Protein AF-0000000084685684 (afdb_homodimer)

InterPro domains:
  IPR008462 CsbD-like domain [PF05532] (4-55)
  IPR026042 Stress response protein YjbJ [PIRSF039008] (1-64)
  IPR036629 YjbJ superfamily [G3DSA:1.10.1470.10] (1-65)
  IPR036629 YjbJ superfamily [SSF69047] (1-65)
  IPR050423 UPF0337 stress response protein [PTHR34977] (1-63)

Sequence (132 aa):
MNTDILKGKWKQLKGKAQQQWGELTDKDVDIIEGNTEILSGKLQERYGIEKDEADRQVQAWFKKYNMNTDILKGKWKQLKGKAQQQWGELTDKDVDIIEGNTEILSGKLQERYGIEKDEADRQVQAWFKKYN

Solvent-accessible surface area (backbone atoms only — not comparable to full-atom values): 7425 Å² total; per-residue (Å²): 130,68,48,65,58,42,35,75,44,21,86,72,40,44,62,54,49,33,67,74,38,72,76,57,47,72,68,50,55,66,66,26,57,32,36,58,68,50,43,25,48,47,44,26,71,68,68,67,48,55,65,72,56,28,44,48,51,51,51,54,54,50,58,72,80,104,131,67,47,66,59,42,36,73,44,22,85,74,40,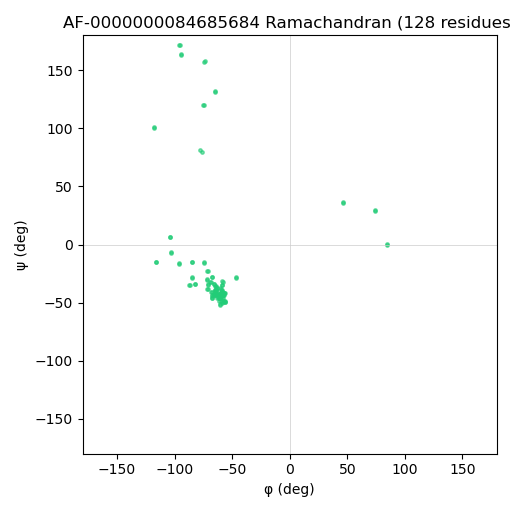44,61,54,49,32,67,74,38,72,77,56,47,73,68,51,56,65,67,26,57,31,35,59,68,50,42,26,49,48,44,26,70,68,67,67,49,54,66,69,58,28,45,49,50,51,52,54,54,51,57,74,80,104

Radius of gyration: 15.15 Å; Cα contacts (8 Å, |Δi|>4): 118; chains: 2; bounding box: 26×42×32 Å

Secondary structure (DSSP, 8-state):
--HHHHHHHHHHHHHHHHHH-TT--HHHHHHHTT-HHHHHHHHHHHH---HHHHHHHHHHHHHHH-/--HHHHHHHHHHHHHHHHHH-TT--HHHHHHHTT-HHHHHHHHHHHH---HHHHHHHHHHHHHHH-

Structure (mmCIF, N/CA/C/O backbone):
data_AF-0000000084685684-model_v1
#
loop_
_entity.id
_entity.type
_entity.pdbx_description
1 polymer 'CsbD-like domain-containing protein'
#
loop_
_atom_site.group_PDB
_atom_site.id
_atom_site.type_symbol
_atom_site.label_atom_id
_atom_site.label_alt_id
_atom_site.label_comp_id
_atom_site.label_asym_id
_atom_site.label_entity_id
_atom_site.label_seq_id
_atom_site.pdbx_PDB_ins_code
_atom_site.Cartn_x
_atom_site.Cartn_y
_atom_site.Cartn_z
_atom_site.occupancy
_atom_site.B_iso_or_equiv
_atom_site.auth_seq_id
_atom_site.auth_comp_id
_atom_site.auth_asym_id
_atom_site.auth_atom_id
_atom_site.pdbx_PDB_model_num
ATOM 1 N N . MET A 1 1 ? -11.992 14.477 3.719 1 59.56 1 MET A N 1
ATOM 2 C CA . MET A 1 1 ? -10.797 14.906 3.008 1 59.56 1 MET A CA 1
ATOM 3 C C . MET A 1 1 ? -10.828 14.445 1.553 1 59.56 1 MET A C 1
ATOM 5 O O . MET A 1 1 ? -11.414 13.406 1.239 1 59.56 1 MET A O 1
ATOM 9 N N . ASN A 1 2 ? -10.633 15.305 0.595 1 71.44 2 ASN A N 1
ATOM 10 C CA . ASN A 1 2 ? -10.781 14.938 -0.81 1 71.44 2 ASN A CA 1
ATOM 11 C C . ASN A 1 2 ? -9.57 14.164 -1.319 1 71.44 2 ASN A C 1
ATOM 13 O O . ASN A 1 2 ? -8.594 14.758 -1.77 1 71.44 2 ASN A O 1
ATOM 17 N N . THR A 1 3 ? -9.414 12.844 -1.109 1 80.56 3 THR A N 1
ATOM 18 C CA . THR A 1 3 ? -8.352 11.93 -1.493 1 80.56 3 THR A CA 1
ATOM 19 C C . THR A 1 3 ? -7.973 12.117 -2.959 1 80.56 3 THR A C 1
ATOM 21 O O . THR A 1 3 ? -6.801 12.016 -3.322 1 80.56 3 THR A O 1
ATOM 24 N N . ASP A 1 4 ? -8.914 12.531 -3.652 1 87.94 4 ASP A N 1
ATOM 25 C CA . ASP A 1 4 ? -8.672 12.711 -5.078 1 87.94 4 ASP A CA 1
ATOM 26 C C . ASP A 1 4 ? -7.754 13.906 -5.336 1 87.94 4 ASP A C 1
ATOM 28 O O . ASP A 1 4 ? -6.938 13.883 -6.262 1 87.94 4 ASP A O 1
ATOM 32 N N . ILE A 1 5 ? -8.008 14.875 -4.543 1 90.44 5 ILE A N 1
ATOM 33 C CA . ILE A 1 5 ? -7.172 16.062 -4.703 1 90.44 5 ILE A CA 1
ATOM 34 C C . ILE A 1 5 ? -5.723 15.719 -4.363 1 90.44 5 ILE A C 1
ATOM 36 O O . ILE A 1 5 ? -4.801 16.109 -5.086 1 90.44 5 ILE A O 1
ATOM 40 N N . LEU A 1 6 ? -5.496 14.969 -3.299 1 91.88 6 LEU A N 1
ATOM 41 C CA . LEU A 1 6 ? -4.148 14.57 -2.91 1 91.88 6 LEU A CA 1
ATOM 42 C C . LEU A 1 6 ? -3.492 13.734 -4.004 1 91.88 6 LEU A C 1
ATOM 44 O O . LEU A 1 6 ? -2.312 13.922 -4.312 1 91.88 6 LEU A O 1
ATOM 48 N N . LYS A 1 7 ? -4.219 12.883 -4.539 1 92.88 7 LYS A N 1
ATOM 49 C CA . LYS A 1 7 ? -3.717 12.031 -5.617 1 92.88 7 LYS A CA 1
ATOM 50 C C . LYS A 1 7 ? -3.207 12.875 -6.785 1 92.88 7 LYS A C 1
ATOM 52 O O . LYS A 1 7 ? -2.158 12.578 -7.359 1 92.88 7 LYS A O 1
ATOM 57 N N . GLY A 1 8 ? -3.941 13.859 -7.121 1 93.5 8 GLY A N 1
ATOM 58 C CA . GLY A 1 8 ? -3.582 14.734 -8.227 1 93.5 8 GLY A CA 1
ATOM 59 C C . GLY A 1 8 ? -2.34 15.562 -7.953 1 93.5 8 GLY A C 1
ATOM 60 O O . GLY A 1 8 ? -1.591 15.891 -8.875 1 93.5 8 GLY A O 1
ATOM 61 N N . LYS A 1 9 ? -2.043 15.867 -6.758 1 94.19 9 LYS A N 1
ATOM 62 C CA . LYS A 1 9 ? -0.915 16.703 -6.379 1 94.19 9 LYS A CA 1
ATOM 63 C C . LYS A 1 9 ? 0.23 15.875 -5.812 1 94.19 9 LYS A C 1
ATOM 65 O O . LYS A 1 9 ? 1.226 16.422 -5.332 1 94.19 9 LYS A O 1
ATOM 70 N N . TRP A 1 10 ? 0.166 14.633 -5.832 1 96.44 10 TRP A N 1
ATOM 71 C CA . TRP A 1 10 ? 1.073 13.758 -5.094 1 96.44 10 TRP A CA 1
ATOM 72 C C . TRP A 1 10 ? 2.502 13.898 -5.609 1 96.44 10 TRP A C 1
ATOM 74 O O . TRP A 1 10 ? 3.455 13.859 -4.832 1 96.44 10 TRP A O 1
ATOM 84 N N . LYS A 1 11 ? 2.67 14.086 -6.852 1 95.25 11 LYS A N 1
ATOM 85 C CA . LYS A 1 11 ? 4.012 14.234 -7.406 1 95.25 11 LYS A CA 1
ATOM 86 C C . LYS A 1 11 ? 4.746 15.406 -6.762 1 95.25 11 LYS A C 1
ATOM 88 O O . LYS A 1 11 ? 5.945 15.32 -6.492 1 95.25 11 LYS A O 1
ATOM 93 N N . GLN A 1 12 ? 4.016 16.391 -6.469 1 95.5 12 GLN A N 1
ATOM 94 C CA . GLN A 1 12 ? 4.609 17.578 -5.855 1 95.5 12 GLN A CA 1
ATOM 95 C C . GLN A 1 12 ? 4.719 17.422 -4.34 1 95.5 12 GLN A C 1
ATOM 97 O O . GLN A 1 12 ? 5.637 17.953 -3.721 1 95.5 12 GLN A O 1
ATOM 102 N N . LEU A 1 13 ? 3.857 16.672 -3.799 1 96.44 13 LEU A N 1
ATOM 103 C CA . LEU A 1 13 ? 3.738 16.641 -2.346 1 96.44 13 LEU A CA 1
ATOM 104 C C . LEU A 1 13 ? 4.531 15.469 -1.759 1 96.44 13 LEU A C 1
ATOM 106 O O . LEU A 1 13 ? 4.801 15.438 -0.556 1 96.44 13 LEU A O 1
ATOM 110 N N . LYS A 1 14 ? 4.902 14.531 -2.555 1 96.94 14 LYS A N 1
ATOM 111 C CA . LYS A 1 14 ? 5.543 13.336 -2.004 1 96.94 14 LYS A CA 1
ATOM 112 C C . LYS A 1 14 ? 6.836 13.695 -1.272 1 96.94 14 LYS A C 1
ATOM 114 O O . LYS A 1 14 ? 7.148 13.109 -0.233 1 96.94 14 LYS A O 1
ATOM 119 N N . GLY A 1 15 ? 7.602 14.625 -1.733 1 96.62 15 GLY A N 1
ATOM 120 C CA . GLY A 1 15 ? 8.781 15.086 -1.021 1 96.62 15 GLY A CA 1
ATOM 121 C C . GLY A 1 15 ? 8.453 15.758 0.299 1 96.62 15 GLY A C 1
ATOM 122 O O . GLY A 1 15 ? 9.156 15.57 1.292 1 96.62 15 GLY A O 1
ATOM 123 N N . LYS A 1 16 ? 7.395 16.516 0.299 1 97.44 16 LYS A N 1
ATOM 124 C CA . LYS A 1 16 ? 6.941 17.172 1.525 1 97.44 16 LYS A CA 1
ATOM 125 C C . LYS A 1 16 ? 6.488 16.141 2.559 1 97.44 16 LYS A C 1
ATOM 127 O O . LYS A 1 16 ? 6.688 16.328 3.76 1 97.44 16 LYS A O 1
ATOM 132 N N . ALA A 1 17 ? 5.812 15.102 2.119 1 98.06 17 ALA A N 1
ATOM 133 C CA . ALA A 1 17 ? 5.438 14.023 3.023 1 98.06 17 ALA A CA 1
ATOM 134 C C . ALA A 1 17 ? 6.668 13.398 3.674 1 98.06 17 ALA A C 1
ATOM 136 O O . ALA A 1 17 ? 6.68 13.141 4.879 1 98.06 17 ALA A O 1
ATOM 137 N N . GLN A 1 18 ? 7.723 13.227 2.881 1 98.25 18 GLN A N 1
ATOM 138 C CA . GLN A 1 18 ? 8.945 12.633 3.418 1 98.25 18 GLN A CA 1
ATOM 139 C C . GLN A 1 18 ? 9.625 13.578 4.402 1 98.25 18 GLN A C 1
ATOM 141 O O . GLN A 1 18 ? 10.25 13.133 5.367 1 98.25 18 GLN A O 1
ATOM 146 N N . GLN A 1 19 ? 9.477 14.883 4.133 1 98 19 GLN A N 1
ATOM 147 C CA . GLN A 1 19 ? 9.977 15.852 5.105 1 98 19 GLN A CA 1
ATOM 148 C C . GLN A 1 19 ? 9.211 15.758 6.422 1 98 19 GLN A C 1
ATOM 150 O O . GLN A 1 19 ? 9.805 15.812 7.5 1 98 19 GLN A O 1
ATOM 155 N N . GLN A 1 20 ? 7.945 15.633 6.266 1 98.06 20 GLN A N 1
ATOM 156 C CA . GLN A 1 20 ? 7.082 15.555 7.441 1 98.06 20 GLN A CA 1
ATOM 157 C C . GLN A 1 20 ? 7.32 14.258 8.211 1 98.06 20 GLN A C 1
ATOM 159 O O . GLN A 1 20 ? 7.395 14.258 9.438 1 98.06 20 GLN A O 1
ATOM 164 N N . TRP A 1 21 ? 7.367 13.242 7.426 1 98.38 21 TRP A N 1
ATOM 165 C CA . TRP A 1 21 ? 7.613 11.914 7.992 1 98.38 21 TRP A CA 1
ATOM 166 C C . TRP A 1 21 ? 8.914 11.328 7.453 1 98.38 21 TRP A C 1
ATOM 168 O O . TRP A 1 21 ? 8.898 10.602 6.457 1 98.38 21 TRP A O 1
ATOM 178 N N . GLY A 1 22 ? 9.953 11.383 8.172 1 98.06 22 GLY A N 1
ATOM 179 C CA . GLY A 1 22 ? 11.297 11.055 7.723 1 98.06 22 GLY A CA 1
ATOM 180 C C . GLY A 1 22 ? 11.523 9.562 7.578 1 98.06 22 GLY A C 1
ATOM 181 O O . GLY A 1 22 ? 12.492 9.133 6.949 1 98.06 22 GLY A O 1
ATOM 182 N N . GLU A 1 23 ? 10.664 8.789 8.133 1 97.94 23 GLU A N 1
ATOM 183 C CA . GLU A 1 23 ? 10.812 7.34 8.062 1 97.94 23 GLU A CA 1
ATOM 184 C C . GLU A 1 23 ? 10.211 6.789 6.773 1 97.94 23 GLU A C 1
ATOM 186 O O . GLU A 1 23 ? 10.438 5.629 6.422 1 97.94 23 GLU A O 1
ATOM 191 N N . LEU A 1 24 ? 9.414 7.551 6.082 1 97.88 24 LEU A N 1
ATOM 192 C CA . LEU A 1 24 ? 8.906 7.117 4.781 1 97.88 24 LEU A CA 1
ATOM 193 C C . LEU A 1 24 ? 10.047 6.977 3.775 1 97.88 24 LEU A C 1
ATOM 195 O O . LEU A 1 24 ? 10.859 7.891 3.621 1 97.88 24 LEU A O 1
ATOM 199 N N . THR A 1 25 ? 10.055 5.844 3.076 1 96.88 25 THR A N 1
ATOM 200 C CA . THR A 1 25 ? 11.094 5.602 2.08 1 96.88 25 THR A CA 1
ATOM 201 C C . THR A 1 25 ? 10.609 5.992 0.687 1 96.88 25 THR A C 1
ATOM 203 O O . THR A 1 25 ? 9.422 6.254 0.488 1 96.88 25 THR A O 1
ATOM 206 N N . ASP A 1 26 ? 11.484 5.984 -0.27 1 95.5 26 ASP A N 1
ATOM 207 C CA . ASP A 1 26 ? 11.133 6.246 -1.661 1 95.5 26 ASP A CA 1
ATOM 208 C C . ASP A 1 26 ? 10.102 5.238 -2.166 1 95.5 26 ASP A C 1
ATOM 210 O O . ASP A 1 26 ? 9.18 5.598 -2.902 1 95.5 26 ASP A O 1
ATOM 214 N N . LYS A 1 27 ? 10.258 4.008 -1.784 1 93.31 27 LYS A N 1
ATOM 215 C CA . LYS A 1 27 ? 9.312 2.973 -2.188 1 93.31 27 LYS A CA 1
ATOM 216 C C . LYS A 1 27 ? 7.918 3.252 -1.63 1 93.31 27 LYS A C 1
ATOM 218 O O . LYS A 1 27 ? 6.918 3.047 -2.318 1 93.31 27 LYS A O 1
ATOM 223 N N . ASP A 1 28 ? 7.898 3.734 -0.351 1 95.75 28 ASP A N 1
ATOM 224 C CA . ASP A 1 28 ? 6.613 4.039 0.27 1 95.75 28 ASP A CA 1
ATOM 225 C C . ASP A 1 28 ? 5.863 5.113 -0.518 1 95.75 28 ASP A C 1
ATOM 227 O O . ASP A 1 28 ? 4.703 4.922 -0.887 1 95.75 28 ASP A O 1
ATOM 231 N N . VAL A 1 29 ? 6.555 6.211 -0.764 1 96.81 29 VAL A N 1
ATOM 232 C CA . VAL A 1 29 ? 5.852 7.348 -1.351 1 96.81 29 VAL A CA 1
ATOM 233 C C . VAL A 1 29 ? 5.496 7.039 -2.803 1 96.81 29 VAL A C 1
ATOM 235 O O . VAL A 1 29 ? 4.527 7.582 -3.34 1 96.81 29 VAL A O 1
ATOM 238 N N . ASP A 1 30 ? 6.254 6.055 -3.461 1 93.38 30 ASP A N 1
ATOM 239 C CA . ASP A 1 30 ? 5.914 5.629 -4.816 1 93.38 30 ASP A CA 1
ATOM 240 C C . ASP A 1 30 ? 4.637 4.793 -4.824 1 93.38 30 ASP A C 1
ATOM 242 O O . ASP A 1 30 ? 3.855 4.852 -5.773 1 93.38 30 ASP A O 1
ATOM 246 N N . ILE A 1 31 ? 4.359 4.082 -3.779 1 92.69 31 ILE A N 1
ATOM 247 C CA . ILE A 1 31 ? 3.203 3.197 -3.695 1 92.69 31 ILE A CA 1
ATOM 248 C C . ILE A 1 31 ? 1.992 3.979 -3.189 1 92.69 31 ILE A C 1
ATOM 250 O O . ILE A 1 31 ? 0.865 3.742 -3.629 1 92.69 31 ILE A O 1
ATOM 254 N N . ILE A 1 32 ? 2.195 4.906 -2.328 1 95.44 32 ILE A N 1
ATOM 255 C CA . ILE A 1 32 ? 1.119 5.703 -1.753 1 95.44 32 ILE A CA 1
ATOM 256 C C . ILE A 1 32 ? 0.332 6.387 -2.869 1 95.44 32 ILE A C 1
ATOM 258 O O . ILE A 1 32 ? -0.901 6.367 -2.871 1 95.44 32 ILE A O 1
ATOM 262 N N . GLU A 1 33 ? 0.999 7.023 -3.779 1 92.88 33 GLU A N 1
ATOM 263 C CA . GLU A 1 33 ? 0.42 7.695 -4.938 1 92.88 33 GLU A CA 1
ATOM 264 C C . GLU A 1 33 ? -0.784 8.547 -4.539 1 92.88 33 GLU A C 1
ATOM 266 O O . GLU A 1 33 ? -1.826 8.5 -5.195 1 92.88 33 GLU A O 1
ATOM 271 N N . GLY A 1 34 ? -0.688 9.148 -3.359 1 93.5 34 GLY A N 1
ATOM 272 C CA . GLY A 1 34 ? -1.686 10.102 -2.912 1 93.5 34 GLY A CA 1
ATOM 273 C C . GLY A 1 34 ? -2.891 9.453 -2.262 1 93.5 34 GLY A C 1
ATOM 274 O O . GLY A 1 34 ? -3.852 10.133 -1.896 1 93.5 34 GLY A O 1
ATOM 275 N N . ASN A 1 35 ? -2.863 8.203 -2.199 1 93.81 35 ASN A N 1
ATOM 276 C CA . ASN A 1 35 ? -3.926 7.504 -1.484 1 93.81 35 ASN A CA 1
ATOM 277 C C . ASN A 1 35 ? -3.764 7.629 0.027 1 93.81 35 ASN A C 1
ATOM 279 O O . ASN A 1 35 ? -2.811 7.098 0.6 1 93.81 35 ASN A O 1
ATOM 283 N N . THR A 1 36 ? -4.789 8.211 0.68 1 95.12 36 THR A N 1
ATOM 284 C CA . THR A 1 36 ? -4.66 8.547 2.096 1 95.12 36 THR A CA 1
ATOM 285 C C . THR A 1 36 ? -4.668 7.277 2.949 1 95.12 36 THR A C 1
ATOM 287 O O . THR A 1 36 ? -4 7.215 3.984 1 95.12 36 THR A O 1
ATOM 290 N N . GLU A 1 37 ? -5.43 6.285 2.52 1 93.56 37 GLU A N 1
ATOM 291 C CA . GLU A 1 37 ? -5.453 5.031 3.266 1 93.56 37 GLU A CA 1
ATOM 292 C C . GLU A 1 37 ? -4.094 4.336 3.215 1 93.56 37 GLU A C 1
ATOM 294 O O . GLU A 1 37 ? -3.637 3.783 4.219 1 93.56 37 GLU A O 1
ATOM 299 N N . ILE A 1 38 ? -3.52 4.332 2.074 1 95.19 38 ILE A N 1
ATOM 300 C CA . ILE A 1 38 ? -2.201 3.727 1.931 1 95.19 38 ILE A CA 1
ATOM 301 C C . ILE A 1 38 ? -1.179 4.512 2.75 1 95.19 38 ILE A C 1
ATOM 303 O O . ILE A 1 38 ? -0.364 3.926 3.467 1 95.19 38 ILE A O 1
ATOM 307 N N . LEU A 1 39 ? -1.25 5.863 2.691 1 97.25 39 LEU A N 1
ATOM 308 C CA . LEU A 1 39 ? -0.359 6.695 3.49 1 97.25 39 LEU A CA 1
ATOM 309 C C . LEU A 1 39 ? -0.514 6.391 4.977 1 97.25 39 LEU A C 1
ATOM 311 O O . LEU A 1 39 ? 0.477 6.16 5.672 1 97.25 39 LEU A O 1
ATOM 315 N N . SER A 1 40 ? -1.69 6.375 5.438 1 96.62 40 SER A N 1
ATOM 316 C CA . SER A 1 40 ? -1.926 6.039 6.84 1 96.62 40 SER A CA 1
ATOM 317 C C . SER A 1 40 ? -1.357 4.664 7.18 1 96.62 40 SER A C 1
ATOM 319 O O . SER A 1 40 ? -0.777 4.477 8.25 1 96.62 40 SER A O 1
ATOM 321 N N . GLY A 1 41 ? -1.552 3.703 6.281 1 94.62 41 GLY A N 1
ATOM 322 C CA . GLY A 1 41 ? -0.985 2.379 6.48 1 94.62 41 GLY A CA 1
ATOM 323 C C . GLY A 1 41 ? 0.528 2.387 6.586 1 94.62 41 GLY A C 1
ATOM 324 O O . GLY A 1 41 ? 1.101 1.694 7.43 1 94.62 41 GLY A O 1
ATOM 325 N N . LYS A 1 42 ? 1.105 3.152 5.742 1 96.25 42 LYS A N 1
ATOM 326 C CA . LYS A 1 42 ? 2.561 3.262 5.797 1 96.25 42 LYS A CA 1
ATOM 327 C C . LYS A 1 42 ? 3.018 3.877 7.113 1 96.25 42 LYS A C 1
ATOM 329 O O . LYS A 1 42 ? 4.02 3.447 7.691 1 96.25 42 LYS A O 1
ATOM 334 N N . LEU A 1 43 ? 2.291 4.914 7.527 1 97.81 43 LEU A N 1
ATOM 335 C CA . LEU A 1 43 ? 2.621 5.504 8.82 1 97.81 43 LEU A CA 1
ATOM 336 C C . LEU A 1 43 ? 2.484 4.477 9.938 1 97.81 43 LEU A C 1
ATOM 338 O O . LEU A 1 43 ? 3.324 4.414 10.836 1 97.81 43 LEU A O 1
ATOM 342 N N . GLN A 1 44 ? 1.464 3.674 9.906 1 96.81 44 GLN A N 1
ATOM 343 C CA . GLN A 1 44 ? 1.321 2.604 1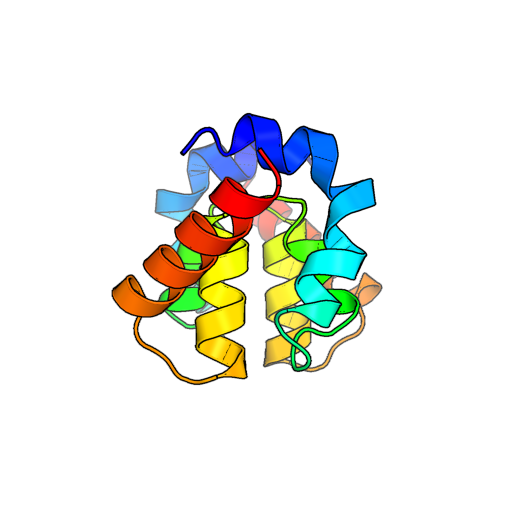0.891 1 96.81 44 GLN A CA 1
ATOM 344 C C . GLN A 1 44 ? 2.523 1.664 10.859 1 96.81 44 GLN A C 1
ATOM 346 O O . GLN A 1 44 ? 3.051 1.287 11.906 1 96.81 44 GLN A O 1
ATOM 351 N N . GLU A 1 45 ? 2.947 1.319 9.75 1 94.38 45 GLU A N 1
ATOM 352 C CA . GLU A 1 45 ? 4.051 0.379 9.578 1 94.38 45 GLU A CA 1
ATOM 353 C C . GLU A 1 45 ? 5.367 0.983 10.047 1 94.38 45 GLU A C 1
ATOM 355 O O . GLU A 1 45 ? 6.18 0.301 10.68 1 94.38 45 GLU A O 1
ATOM 360 N N . ARG A 1 46 ? 5.543 2.242 9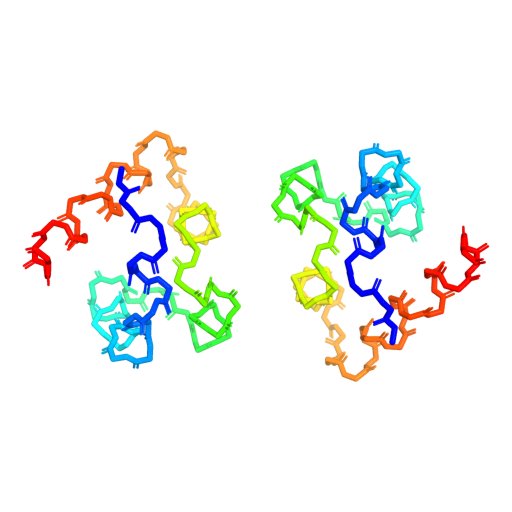.727 1 96.25 46 ARG A N 1
ATOM 361 C CA . ARG A 1 46 ? 6.828 2.887 9.984 1 96.25 46 ARG A CA 1
ATOM 362 C C . ARG A 1 46 ? 6.922 3.357 11.438 1 96.25 46 ARG A C 1
ATOM 364 O O . ARG A 1 46 ? 7.988 3.287 12.047 1 96.25 46 ARG A O 1
ATOM 371 N N . TYR A 1 47 ? 5.898 3.756 12.023 1 97.88 47 TYR A N 1
ATOM 372 C CA . TYR A 1 47 ? 5.938 4.402 13.328 1 97.88 47 TYR A CA 1
ATOM 373 C C . TYR A 1 47 ? 5.207 3.564 14.367 1 97.88 47 TYR A C 1
ATOM 375 O O . TYR A 1 47 ? 5.301 3.84 15.57 1 97.88 47 TYR A O 1
ATOM 383 N N . GLY A 1 48 ? 4.457 2.645 14 1 96.25 48 GLY A N 1
ATOM 384 C CA . GLY A 1 48 ? 3.762 1.79 14.945 1 96.25 48 GLY A CA 1
ATOM 385 C C . GLY A 1 48 ? 2.596 2.482 15.633 1 96.25 48 GLY A C 1
ATOM 386 O O . GLY A 1 48 ? 2.262 2.166 16.781 1 96.25 48 GLY A O 1
ATOM 387 N N . ILE A 1 49 ? 2.033 3.375 14.969 1 97.44 49 ILE A N 1
ATOM 388 C CA . ILE A 1 49 ? 0.926 4.113 15.562 1 97.44 49 ILE A CA 1
ATOM 389 C C . ILE A 1 49 ? -0.399 3.465 15.164 1 97.44 49 ILE A C 1
ATOM 391 O O . ILE A 1 49 ? -0.461 2.711 14.195 1 97.44 49 ILE A O 1
ATOM 395 N N . GLU A 1 50 ? -1.473 3.824 15.906 1 96.81 50 GLU A N 1
ATOM 396 C CA . GLU A 1 50 ? -2.803 3.305 15.609 1 96.81 50 GLU A CA 1
ATOM 397 C C . GLU A 1 50 ? -3.383 3.967 14.359 1 96.81 50 GLU A C 1
ATOM 399 O O . GLU A 1 50 ? -2.973 5.066 13.984 1 96.81 50 GLU A O 1
ATOM 404 N N . LYS A 1 51 ? -4.273 3.391 13.719 1 95.38 51 LYS A N 1
ATOM 405 C CA . LYS A 1 51 ? -4.898 3.875 12.484 1 95.38 51 LYS A CA 1
ATOM 406 C C . LYS A 1 51 ? -5.504 5.262 12.688 1 95.38 51 LYS A C 1
ATOM 408 O O . LYS A 1 51 ? -5.32 6.152 11.859 1 95.38 51 LYS A O 1
ATOM 413 N N . ASP A 1 52 ? -6.277 5.391 13.773 1 97.19 52 ASP A N 1
ATOM 414 C CA . ASP A 1 52 ? -6.93 6.668 14.039 1 97.19 52 ASP A CA 1
ATOM 415 C C . ASP A 1 52 ? -5.91 7.801 14.125 1 97.19 52 ASP A C 1
ATOM 417 O O . ASP A 1 52 ? -6.152 8.898 13.617 1 97.19 52 ASP A O 1
ATOM 421 N N . GLU A 1 53 ? -4.824 7.488 14.773 1 98.19 53 GLU A N 1
ATOM 422 C CA . GLU A 1 53 ? -3.77 8.492 14.898 1 98.19 53 GLU A CA 1
ATOM 423 C C . GLU A 1 53 ? -3.127 8.789 13.547 1 98.19 53 GLU A C 1
ATOM 425 O O . GLU A 1 53 ? -2.871 9.945 13.219 1 98.19 53 GLU A O 1
ATOM 430 N N . ALA A 1 54 ? -2.832 7.828 12.781 1 97.88 54 ALA A N 1
ATOM 431 C CA . ALA A 1 54 ? -2.271 8 11.445 1 97.88 54 ALA A CA 1
ATOM 432 C C . ALA A 1 54 ? -3.195 8.836 10.562 1 97.88 54 ALA A C 1
ATOM 434 O O . ALA A 1 54 ? -2.746 9.773 9.898 1 97.88 54 ALA A O 1
ATOM 435 N N . ASP A 1 55 ? -4.406 8.523 10.594 1 96.81 55 ASP A N 1
ATOM 436 C CA . ASP A 1 55 ? -5.387 9.258 9.797 1 96.81 55 ASP A CA 1
ATOM 437 C C . ASP A 1 55 ? -5.4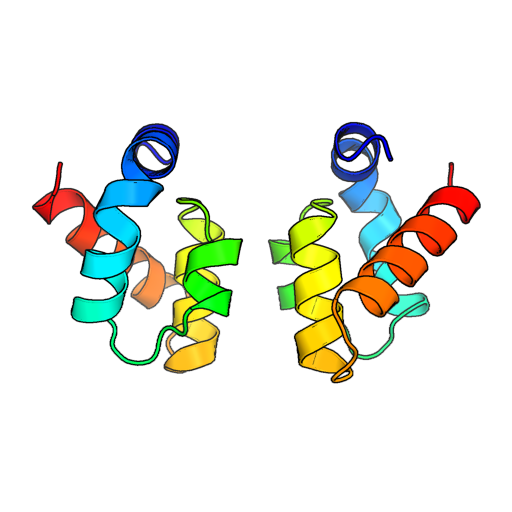26 10.734 10.188 1 96.81 55 ASP A C 1
ATOM 439 O O . ASP A 1 55 ? -5.516 11.609 9.328 1 96.81 55 ASP A O 1
ATOM 443 N N . ARG A 1 56 ? -5.406 10.875 11.469 1 97.69 56 ARG A N 1
ATOM 444 C CA . ARG A 1 56 ? -5.426 12.25 11.961 1 97.69 56 ARG A CA 1
ATOM 445 C C . ARG A 1 56 ? -4.211 13.031 11.469 1 97.69 56 ARG A C 1
ATOM 447 O O . ARG A 1 56 ? -4.332 14.18 11.055 1 97.69 56 ARG A O 1
ATOM 454 N N . GLN A 1 57 ? -3.104 12.43 11.562 1 97.81 57 GLN A N 1
ATOM 455 C CA . GLN A 1 57 ? -1.883 13.086 11.102 1 97.81 57 GLN A CA 1
ATOM 456 C C . GLN A 1 57 ? -1.959 13.398 9.609 1 97.81 57 GLN A C 1
ATOM 458 O O . GLN A 1 57 ? -1.597 14.5 9.188 1 97.81 57 GLN A O 1
ATOM 463 N N . VAL A 1 58 ? -2.379 12.469 8.859 1 97.25 58 VAL A N 1
ATOM 464 C CA . VAL A 1 58 ? -2.475 12.648 7.418 1 97.25 58 VAL A CA 1
ATOM 465 C C . VAL A 1 58 ? -3.439 13.789 7.102 1 97.25 58 VAL A C 1
ATOM 467 O O . VAL A 1 58 ? -3.148 14.641 6.258 1 97.25 58 VAL A O 1
ATOM 470 N N . GLN A 1 59 ? -4.574 13.773 7.766 1 95.56 59 GLN A N 1
ATOM 471 C CA . GLN A 1 59 ? -5.562 14.828 7.551 1 95.56 59 GLN A CA 1
ATOM 472 C C . GLN A 1 59 ? -4.992 16.188 7.906 1 95.56 59 GLN A C 1
ATOM 474 O O . GLN A 1 59 ? -5.18 17.156 7.172 1 95.56 59 GLN A O 1
ATOM 479 N N . ALA A 1 60 ? -4.367 16.281 8.977 1 96.56 60 ALA A N 1
ATOM 480 C CA . ALA A 1 60 ? -3.77 17.531 9.422 1 96.56 60 ALA A CA 1
ATOM 481 C C . ALA A 1 60 ? -2.699 18.016 8.445 1 96.56 60 ALA A C 1
ATOM 483 O O . ALA A 1 60 ? -2.623 19.203 8.125 1 96.56 60 ALA A O 1
ATOM 484 N N . TRP A 1 61 ? -1.914 17.141 8.062 1 97.31 61 TRP A N 1
ATOM 485 C CA . TRP A 1 61 ? -0.84 17.469 7.133 1 97.31 61 TRP A CA 1
ATOM 486 C C . TRP A 1 61 ? -1.402 17.984 5.812 1 97.31 61 TRP A C 1
ATOM 488 O O . TRP A 1 61 ? -0.92 18.984 5.273 1 97.31 61 TRP A O 1
ATOM 498 N N . PHE A 1 62 ? -2.344 17.266 5.301 1 94 62 PHE A N 1
ATOM 499 C CA . PHE A 1 62 ? -2.92 17.656 4.02 1 94 62 PHE A CA 1
ATOM 500 C C . PHE A 1 62 ? -3.609 19 4.121 1 94 62 PHE A C 1
ATOM 502 O O . PHE A 1 62 ? -3.605 19.781 3.166 1 94 62 PHE A O 1
ATOM 509 N N . LYS A 1 63 ? -4.277 19.297 5.254 1 93.44 63 LYS A N 1
ATOM 510 C CA . LYS A 1 63 ? -4.91 20.594 5.477 1 93.44 63 LYS A CA 1
ATOM 511 C C . LYS A 1 63 ? -3.896 21.719 5.375 1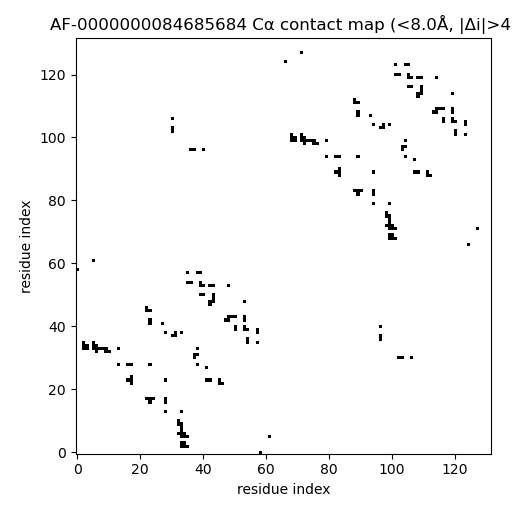 93.44 63 LYS A C 1
ATOM 513 O O . LYS A 1 63 ? -4.23 22.828 4.938 1 93.44 63 LYS A O 1
ATOM 518 N N . LYS A 1 64 ? -2.715 21.438 5.746 1 92.38 64 LYS A N 1
ATOM 519 C CA . LYS A 1 64 ? -1.66 22.438 5.695 1 92.38 64 LYS A CA 1
ATOM 520 C C . LYS A 1 64 ? -1.346 22.828 4.254 1 92.38 64 LYS A C 1
ATOM 522 O O . LYS A 1 64 ? -0.963 23.969 3.986 1 92.38 64 LYS A O 1
ATOM 527 N N . TYR A 1 65 ? -1.437 21.938 3.318 1 87.06 65 TYR A N 1
ATOM 528 C CA . TYR A 1 65 ? -1.03 22.188 1.938 1 87.06 65 TYR A CA 1
ATOM 529 C C . TYR A 1 65 ? -2.244 22.422 1.045 1 87.06 65 TYR A C 1
ATOM 531 O O . TYR A 1 65 ? -2.102 22.719 -0.144 1 87.06 65 TYR A O 1
ATOM 539 N N . ASN A 1 66 ? -3.436 22.266 1.447 1 77.38 66 ASN A N 1
ATOM 540 C CA . ASN A 1 66 ? -4.668 22.578 0.737 1 77.38 66 ASN A CA 1
ATOM 541 C C . ASN A 1 66 ? -5.52 23.578 1.511 1 77.38 66 ASN A C 1
ATOM 543 O O . ASN A 1 66 ? -6.094 24.5 0.923 1 77.38 66 ASN A O 1
ATOM 547 N N . MET B 1 1 ? -2.502 -6.871 -17.656 1 59.47 1 MET B N 1
ATOM 548 C CA . MET B 1 1 ? -3.404 -7.477 -16.672 1 59.47 1 MET B CA 1
ATOM 549 C C . MET B 1 1 ? -4.5 -6.5 -16.266 1 59.47 1 MET B C 1
ATOM 551 O O . MET B 1 1 ? -4.285 -5.285 -16.266 1 59.47 1 MET B O 1
ATOM 555 N N . ASN B 1 2 ? -5.766 -6.852 -16.344 1 71.69 2 ASN B N 1
ATOM 556 C CA . ASN B 1 2 ? -6.848 -5.91 -16.078 1 71.69 2 ASN B CA 1
ATOM 557 C C . ASN B 1 2 ? -7.027 -5.656 -14.594 1 71.69 2 ASN B C 1
ATOM 559 O O . ASN B 1 2 ? -7.77 -6.375 -13.922 1 71.69 2 ASN B O 1
ATOM 563 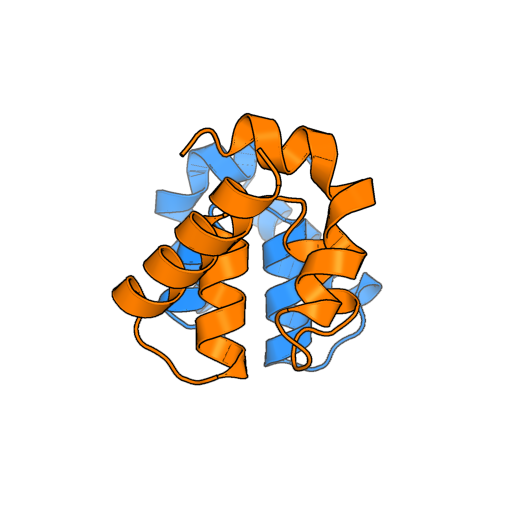N N . THR B 1 3 ? -6.23 -4.812 -13.898 1 80.69 3 THR B N 1
ATOM 564 C CA . THR B 1 3 ? -6.223 -4.434 -12.492 1 80.69 3 THR B CA 1
ATOM 565 C C . THR B 1 3 ? -7.633 -4.105 -12.008 1 80.69 3 THR B C 1
ATOM 567 O O . THR B 1 3 ? -7.996 -4.426 -10.875 1 80.69 3 THR B O 1
ATOM 570 N N . ASP B 1 4 ? -8.359 -3.674 -12.93 1 88.19 4 ASP B N 1
ATOM 571 C CA . ASP B 1 4 ? -9.719 -3.289 -12.562 1 88.19 4 ASP B CA 1
ATOM 572 C C . ASP B 1 4 ? -10.57 -4.516 -12.25 1 88.19 4 ASP B C 1
ATOM 574 O O . ASP B 1 4 ? -11.438 -4.469 -11.375 1 88.19 4 ASP B O 1
ATOM 578 N N . ILE B 1 5 ? -10.312 -5.492 -13.031 1 90.56 5 ILE B N 1
ATOM 579 C CA . ILE B 1 5 ? -11.07 -6.719 -12.805 1 90.56 5 ILE B CA 1
ATOM 580 C C . ILE B 1 5 ? -10.719 -7.297 -11.438 1 90.56 5 ILE B C 1
ATOM 582 O O . ILE B 1 5 ? -11.602 -7.707 -10.68 1 90.56 5 ILE B O 1
ATOM 586 N N . LEU B 1 6 ? -9.445 -7.316 -11.07 1 92 6 LEU B N 1
ATOM 587 C CA . LEU B 1 6 ? -9.016 -7.824 -9.773 1 92 6 LEU B CA 1
ATOM 588 C C . LEU B 1 6 ? -9.633 -7.016 -8.641 1 92 6 LEU B C 1
ATOM 590 O O . LEU B 1 6 ? -10.07 -7.582 -7.637 1 92 6 LEU B O 1
ATOM 594 N N . LYS B 1 7 ? -9.641 -5.777 -8.805 1 92.88 7 LYS B N 1
ATOM 595 C CA . LYS B 1 7 ? -10.234 -4.891 -7.805 1 92.88 7 LYS B CA 1
ATOM 596 C C . LYS B 1 7 ? -11.695 -5.254 -7.543 1 92.88 7 LYS B C 1
ATOM 598 O O . LYS B 1 7 ? -12.133 -5.277 -6.391 1 92.88 7 LYS B O 1
ATOM 603 N N . GLY B 1 8 ? -12.391 -5.512 -8.578 1 93.5 8 GLY B N 1
ATOM 604 C CA . GLY B 1 8 ? -13.805 -5.855 -8.469 1 93.5 8 GLY B CA 1
ATOM 605 C C . GLY B 1 8 ? -14.039 -7.191 -7.789 1 93.5 8 GLY B C 1
ATOM 606 O O . GLY B 1 8 ? -15.062 -7.387 -7.129 1 93.5 8 GLY B O 1
ATOM 607 N N . LYS B 1 9 ? -13.156 -8.086 -7.867 1 94.25 9 LYS B N 1
ATOM 608 C CA . LYS B 1 9 ? -13.305 -9.43 -7.32 1 94.25 9 LYS B CA 1
ATOM 609 C C . LYS B 1 9 ? -12.5 -9.594 -6.035 1 94.25 9 LYS B C 1
ATOM 611 O O . LYS B 1 9 ? -12.398 -10.695 -5.488 1 94.25 9 LYS B O 1
ATOM 616 N N . TRP B 1 10 ? -11.914 -8.594 -5.52 1 96.5 10 TRP B N 1
ATOM 617 C CA . TRP B 1 10 ? -10.922 -8.688 -4.457 1 96.5 10 TRP B CA 1
ATOM 618 C C . TRP B 1 10 ? -11.539 -9.242 -3.178 1 96.5 10 TRP B C 1
ATOM 620 O O . TRP B 1 10 ? -10.906 -10.008 -2.451 1 96.5 10 TRP B O 1
ATOM 630 N N . LYS B 1 11 ? -12.742 -8.914 -2.914 1 95.38 11 LYS B N 1
ATOM 631 C CA . LYS B 1 11 ? -13.398 -9.414 -1.708 1 95.38 11 LYS B CA 1
ATOM 632 C C . LYS B 1 11 ? -13.43 -10.938 -1.693 1 95.38 11 LYS B C 1
ATOM 634 O O . LYS B 1 11 ? -13.227 -11.555 -0.646 1 95.38 11 LYS B O 1
ATOM 639 N N . GLN B 1 12 ? -13.578 -11.484 -2.828 1 95.5 12 GLN B N 1
ATOM 640 C CA . GLN B 1 12 ? -13.633 -12.945 -2.938 1 95.5 12 GLN B CA 1
ATOM 641 C C . GLN B 1 12 ? -12.227 -13.539 -3.025 1 95.5 12 GLN B C 1
ATOM 643 O O . GLN B 1 12 ? -12 -14.664 -2.568 1 95.5 12 GLN B O 1
ATOM 648 N N . LEU B 1 13 ? -11.352 -12.797 -3.527 1 96.44 13 LEU B N 1
ATOM 649 C CA . LEU B 1 13 ? -10.055 -13.359 -3.865 1 96.44 13 LEU B CA 1
ATOM 650 C C . LEU B 1 13 ? -9.047 -13.117 -2.746 1 96.44 13 LEU B C 1
ATOM 652 O O . LEU B 1 13 ? -7.992 -13.75 -2.699 1 96.44 13 LEU B O 1
ATOM 656 N N . LYS B 1 14 ? -9.328 -12.211 -1.867 1 96.94 14 LYS B N 1
ATOM 657 C CA . LYS B 1 14 ? -8.328 -11.852 -0.866 1 96.94 14 LYS B CA 1
ATOM 658 C C . LYS B 1 14 ? -7.945 -13.062 -0.015 1 96.94 14 LYS B C 1
ATOM 660 O O . LYS B 1 14 ? -6.777 -13.227 0.346 1 96.94 14 LYS B O 1
ATOM 665 N N . GLY B 1 15 ? -8.844 -13.922 0.336 1 96.69 15 GLY B N 1
ATOM 666 C CA . GLY B 1 15 ? -8.523 -15.148 1.043 1 96.69 15 GLY B CA 1
ATOM 667 C C . GLY B 1 15 ? -7.66 -16.094 0.232 1 96.69 15 GLY B C 1
ATOM 668 O O . GLY B 1 15 ? -6.746 -16.719 0.77 1 96.69 15 GLY B O 1
ATOM 669 N N . LYS B 1 16 ? -7.949 -16.172 -1.042 1 97.44 16 LYS B N 1
ATOM 670 C CA . LYS B 1 16 ? -7.148 -17 -1.936 1 97.44 16 LYS B CA 1
ATOM 671 C C . LYS B 1 16 ? -5.723 -16.469 -2.051 1 97.44 16 LYS B C 1
ATOM 673 O O . LYS B 1 16 ? -4.773 -17.25 -2.168 1 97.44 16 LYS B O 1
ATOM 678 N N . ALA B 1 17 ? -5.562 -15.156 -2.105 1 98.06 17 ALA B N 1
ATOM 679 C CA . ALA B 1 17 ? -4.23 -14.562 -2.105 1 98.06 17 ALA B CA 1
ATOM 680 C C . ALA B 1 17 ? -3.451 -14.961 -0.855 1 98.06 17 ALA B C 1
ATOM 682 O O . ALA B 1 17 ? -2.271 -15.312 -0.938 1 98.06 17 ALA B O 1
ATOM 683 N N . GLN B 1 18 ? -4.137 -14.969 0.286 1 98.25 18 GLN B N 1
ATOM 684 C CA . GLN B 1 18 ? -3.471 -15.344 1.531 1 98.25 18 GLN B CA 1
ATOM 685 C C . GLN B 1 18 ? -3.102 -16.828 1.537 1 98.25 18 GLN B C 1
ATOM 687 O O . GLN B 1 18 ? -2.084 -17.203 2.113 1 98.25 18 GLN B O 1
ATOM 692 N N . GLN B 1 19 ? -3.943 -17.609 0.86 1 98 19 GLN B N 1
ATOM 693 C CA . GLN B 1 19 ? -3.586 -19.016 0.707 1 98 19 GLN B CA 1
ATOM 694 C C . GLN B 1 19 ? -2.334 -19.172 -0.152 1 98 19 GLN B C 1
ATOM 696 O O . GLN B 1 19 ? -1.455 -19.984 0.166 1 98 19 GLN B O 1
ATOM 701 N N . GLN B 1 20 ? -2.33 -18.422 -1.173 1 98 20 GLN B N 1
ATOM 702 C CA . GLN B 1 20 ? -1.199 -18.484 -2.094 1 98 20 GLN B CA 1
ATOM 703 C C . GLN B 1 20 ? 0.073 -17.953 -1.438 1 98 20 GLN B C 1
ATOM 705 O O . GLN B 1 20 ? 1.145 -18.547 -1.583 1 98 20 GLN B O 1
ATOM 710 N N . TRP B 1 21 ? -0.133 -16.844 -0.808 1 98.38 21 TRP B N 1
ATOM 711 C CA . TRP B 1 21 ? 0.972 -16.219 -0.098 1 98.38 21 TRP B CA 1
ATOM 712 C C . TRP B 1 21 ? 0.685 -16.141 1.397 1 98.38 21 TRP B C 1
ATOM 714 O O . TRP B 1 21 ? 0.153 -15.133 1.882 1 98.38 21 TRP B O 1
ATOM 724 N N . GLY B 1 22 ? 1.21 -16.984 2.158 1 98.12 22 GLY B N 1
ATOM 725 C CA . GLY B 1 22 ? 0.876 -17.172 3.562 1 98.12 22 GLY B CA 1
ATOM 726 C C . GLY B 1 22 ? 1.438 -16.078 4.453 1 98.12 22 GLY B C 1
ATOM 727 O O . GLY B 1 22 ? 1.019 -15.93 5.602 1 98.12 22 GLY B O 1
ATOM 728 N N . GLU B 1 23 ? 2.361 -15.336 3.953 1 97.94 23 GLU B N 1
ATOM 729 C CA . GLU B 1 23 ? 2.969 -14.273 4.746 1 97.94 23 GLU B CA 1
ATOM 730 C C . GLU B 1 23 ? 2.141 -12.992 4.68 1 97.94 23 GLU B C 1
ATOM 732 O O . GLU B 1 23 ? 2.363 -12.062 5.453 1 97.94 23 GLU B O 1
ATOM 737 N N . LEU B 1 24 ? 1.229 -12.891 3.752 1 97.88 24 LEU B N 1
ATOM 738 C CA . LEU B 1 24 ? 0.33 -11.742 3.719 1 97.88 24 LEU B CA 1
ATOM 739 C C . LEU B 1 24 ? -0.57 -11.719 4.949 1 97.88 24 LEU B C 1
ATOM 741 O O . LEU B 1 24 ? -1.2 -12.727 5.281 1 97.88 24 LEU B O 1
ATOM 745 N N . THR B 1 25 ? -0.638 -10.539 5.598 1 96.94 25 THR B N 1
ATOM 746 C CA . THR B 1 25 ? -1.472 -10.406 6.785 1 96.94 25 THR B CA 1
ATOM 747 C C . THR B 1 25 ? -2.846 -9.844 6.422 1 96.94 25 THR B C 1
ATOM 749 O O . THR B 1 25 ? -3.061 -9.398 5.293 1 96.94 25 THR B O 1
ATOM 752 N N . ASP B 1 26 ? -3.746 -9.828 7.344 1 95.56 26 ASP B N 1
ATOM 753 C CA . ASP B 1 26 ? -5.066 -9.234 7.148 1 95.56 26 ASP B CA 1
ATOM 754 C C . ASP B 1 26 ? -4.961 -7.758 6.777 1 95.56 26 ASP B C 1
ATOM 756 O O . ASP B 1 26 ? -5.715 -7.273 5.93 1 95.56 26 ASP B O 1
ATOM 760 N N . LYS B 1 27 ? -4.055 -7.078 7.395 1 93.44 27 LYS B N 1
ATOM 761 C CA . LYS B 1 27 ? -3.855 -5.664 7.094 1 93.44 27 LYS B CA 1
ATOM 762 C C . LYS B 1 27 ? -3.395 -5.469 5.652 1 93.44 27 LYS B C 1
ATOM 764 O O . LYS B 1 27 ? -3.832 -4.535 4.977 1 93.44 27 LYS B O 1
ATOM 769 N N . ASP B 1 28 ? -2.508 -6.398 5.199 1 95.81 28 ASP B N 1
ATOM 770 C CA . ASP B 1 28 ? -2.012 -6.301 3.828 1 95.81 28 ASP B CA 1
ATOM 771 C C . ASP B 1 28 ? -3.156 -6.41 2.822 1 95.81 28 ASP B C 1
ATOM 773 O O . ASP B 1 28 ? -3.305 -5.555 1.948 1 95.81 28 ASP B O 1
ATOM 777 N N . VAL B 1 29 ? -3.943 -7.453 2.994 1 96.81 29 VAL B N 1
ATOM 778 C CA . VAL B 1 29 ? -4.945 -7.723 1.968 1 96.81 29 VAL B CA 1
ATOM 779 C C . VAL B 1 29 ? -6.051 -6.672 2.035 1 96.81 29 VAL B C 1
ATOM 781 O O . VAL B 1 29 ? -6.707 -6.383 1.03 1 96.81 29 VAL B O 1
ATOM 784 N N . ASP B 1 30 ? -6.223 -6 3.238 1 93.5 30 ASP B N 1
ATOM 785 C CA . ASP B 1 30 ? -7.188 -4.91 3.354 1 93.5 30 ASP B CA 1
ATOM 786 C C . ASP B 1 30 ? -6.703 -3.67 2.607 1 93.5 30 ASP B C 1
ATOM 788 O O . ASP B 1 30 ? -7.512 -2.924 2.049 1 93.5 30 ASP B O 1
ATOM 792 N N . ILE B 1 31 ? -5.434 -3.465 2.523 1 92.81 31 ILE B N 1
ATOM 793 C CA . ILE B 1 31 ? -4.859 -2.285 1.892 1 92.81 31 ILE B CA 1
ATOM 794 C C . ILE B 1 31 ? -4.695 -2.527 0.393 1 92.81 31 ILE B C 1
ATOM 796 O O . ILE B 1 31 ? -4.891 -1.616 -0.415 1 92.81 31 ILE B O 1
ATOM 800 N N . ILE B 1 32 ? -4.387 -3.711 0.003 1 95.5 32 ILE B N 1
ATOM 801 C CA . ILE B 1 32 ? -4.184 -4.066 -1.397 1 95.5 32 ILE B CA 1
ATOM 802 C C . ILE B 1 32 ? -5.434 -3.715 -2.203 1 95.5 32 ILE B C 1
ATOM 804 O O . ILE B 1 32 ? -5.34 -3.105 -3.273 1 95.5 32 ILE B O 1
ATOM 808 N N . GLU B 1 33 ? -6.582 -4.113 -1.742 1 92.88 33 GLU B N 1
ATOM 809 C CA . GLU B 1 33 ? -7.879 -3.836 -2.352 1 92.88 33 GLU B CA 1
ATOM 810 C C . GLU B 1 33 ? -7.848 -4.094 -3.855 1 92.88 33 GLU B C 1
ATOM 812 O O . GLU B 1 33 ? -8.336 -3.275 -4.641 1 92.88 33 GLU B O 1
ATOM 817 N N . GLY B 1 34 ? -7.098 -5.133 -4.246 1 93.44 34 GLY B N 1
ATOM 818 C CA . GLY B 1 34 ? -7.09 -5.59 -5.629 1 93.44 34 GLY B CA 1
ATOM 819 C C . GLY B 1 34 ? -6.121 -4.816 -6.504 1 93.44 34 GLY B C 1
ATOM 820 O O . GLY B 1 34 ? -6.055 -5.043 -7.715 1 93.44 34 GLY B O 1
ATOM 821 N N . ASN B 1 35 ? -5.484 -3.898 -5.934 1 93.81 35 ASN B N 1
ATOM 822 C CA . ASN B 1 35 ? -4.449 -3.186 -6.676 1 93.81 35 ASN B CA 1
ATOM 823 C C . ASN B 1 35 ? -3.193 -4.035 -6.844 1 93.81 35 ASN B C 1
ATOM 825 O O . ASN B 1 35 ? -2.502 -4.328 -5.867 1 93.81 35 ASN B O 1
ATOM 829 N N . THR B 1 36 ? -2.822 -4.289 -8.117 1 95.12 36 THR B N 1
ATOM 830 C CA . THR B 1 36 ? -1.746 -5.234 -8.391 1 95.12 36 THR B CA 1
ATOM 831 C C . THR B 1 36 ? -0.396 -4.652 -7.977 1 95.12 36 THR B C 1
ATOM 833 O O . THR B 1 36 ? 0.494 -5.383 -7.539 1 95.12 36 THR B O 1
ATOM 836 N N . GLU B 1 37 ? -0.251 -3.344 -8.141 1 93.44 37 GLU B N 1
ATOM 837 C CA . GLU B 1 37 ? 1 -2.713 -7.73 1 93.44 37 GLU B CA 1
ATOM 838 C C . GLU B 1 37 ? 1.192 -2.803 -6.223 1 93.44 37 GLU B C 1
ATOM 840 O O . GLU B 1 37 ? 2.303 -3.049 -5.746 1 93.44 37 GLU B O 1
ATOM 845 N N . ILE B 1 38 ? 0.152 -2.578 -5.504 1 95.12 38 ILE B N 1
ATOM 846 C CA . ILE B 1 38 ? 0.223 -2.674 -4.051 1 95.12 38 ILE B CA 1
ATOM 847 C C . ILE B 1 38 ? 0.495 -4.121 -3.643 1 95.12 38 ILE B C 1
ATOM 849 O O . ILE B 1 38 ? 1.342 -4.379 -2.783 1 95.12 38 ILE B O 1
ATOM 853 N N . LEU B 1 39 ? -0.183 -5.07 -4.297 1 97.19 39 LEU B N 1
ATOM 854 C CA . LEU B 1 39 ? 0.057 -6.48 -4.02 1 97.19 39 LEU B CA 1
ATOM 855 C C . LEU B 1 39 ? 1.517 -6.844 -4.27 1 97.19 39 LEU B C 1
ATOM 857 O O . LEU B 1 39 ? 2.168 -7.445 -3.412 1 97.19 39 LEU B O 1
ATOM 861 N N . SER B 1 40 ? 2.008 -6.488 -5.375 1 96.62 40 SER B N 1
ATOM 862 C CA . SER B 1 40 ? 3.412 -6.75 -5.672 1 96.62 40 SER B CA 1
ATOM 863 C C . SER B 1 40 ? 4.324 -6.129 -4.621 1 96.62 40 SER B C 1
ATOM 865 O O . SER B 1 40 ? 5.312 -6.738 -4.211 1 96.62 40 SER B O 1
ATOM 867 N N . GLY B 1 41 ? 4.004 -4.898 -4.207 1 94.56 41 GLY B N 1
ATOM 868 C CA . GLY B 1 41 ? 4.766 -4.242 -3.156 1 94.56 41 GLY B CA 1
ATOM 869 C C . GLY B 1 41 ? 4.746 -5.008 -1.845 1 94.56 41 GLY B C 1
ATOM 870 O O . GLY B 1 41 ? 5.777 -5.129 -1.178 1 94.56 41 GLY B O 1
ATOM 871 N N . LYS B 1 42 ? 3.604 -5.484 -1.543 1 96.19 42 LYS B N 1
ATOM 872 C CA . LYS B 1 42 ? 3.496 -6.273 -0.32 1 96.19 42 LYS B CA 1
ATOM 873 C C . LYS B 1 42 ? 4.328 -7.551 -0.417 1 96.19 42 LYS B C 1
ATOM 875 O O . LYS B 1 42 ? 4.969 -7.953 0.555 1 96.19 42 LYS B O 1
ATOM 880 N N . LEU B 1 43 ? 4.25 -8.18 -1.576 1 97.81 43 LEU B N 1
ATOM 881 C CA . LEU B 1 43 ? 5.078 -9.367 -1.768 1 97.81 43 LEU B CA 1
ATOM 882 C C . LEU B 1 43 ? 6.555 -9.031 -1.624 1 97.81 43 LEU B C 1
ATOM 884 O O . LEU B 1 43 ? 7.312 -9.781 -1.011 1 97.81 43 LEU B O 1
ATOM 888 N N . GLN B 1 44 ? 6.992 -7.926 -2.168 1 96.81 44 GLN B N 1
ATOM 889 C CA . GLN B 1 44 ? 8.367 -7.488 -1.983 1 96.81 44 GLN B CA 1
ATOM 890 C C . GLN B 1 44 ? 8.703 -7.32 -0.503 1 96.81 44 GLN B C 1
ATOM 892 O O . GLN B 1 44 ? 9.766 -7.758 -0.048 1 96.81 44 GLN B O 1
ATOM 897 N N . GLU B 1 45 ? 7.871 -6.754 0.22 1 94.38 45 GLU B N 1
ATOM 898 C CA . GLU B 1 45 ? 8.086 -6.48 1.637 1 94.38 45 GLU B CA 1
ATOM 899 C C . GLU B 1 45 ? 8.125 -7.773 2.449 1 94.38 45 GLU B C 1
ATOM 901 O O . GLU B 1 45 ? 8.938 -7.918 3.361 1 94.38 45 GLU B O 1
ATOM 906 N N . ARG B 1 46 ? 7.234 -8.68 2.1 1 96.25 46 ARG B N 1
ATOM 907 C CA . ARG B 1 46 ? 7.066 -9.891 2.896 1 96.25 46 ARG B CA 1
ATOM 908 C C . ARG B 1 46 ? 8.109 -10.938 2.523 1 96.25 46 ARG B C 1
ATOM 910 O O . ARG B 1 46 ? 8.609 -11.656 3.391 1 96.25 46 ARG B O 1
ATOM 917 N N . TYR B 1 47 ? 8.5 -11.016 1.345 1 97.88 47 TYR B N 1
ATOM 918 C CA . TYR B 1 47 ? 9.336 -12.109 0.866 1 97.88 47 TYR B CA 1
ATOM 919 C C . TYR B 1 47 ? 10.703 -11.594 0.421 1 97.88 47 TYR B C 1
ATOM 921 O O . TYR B 1 47 ? 11.617 -12.383 0.17 1 97.88 47 TYR B O 1
ATOM 929 N N . GLY B 1 48 ? 10.867 -10.359 0.234 1 96.19 48 GLY B N 1
ATOM 930 C CA . GL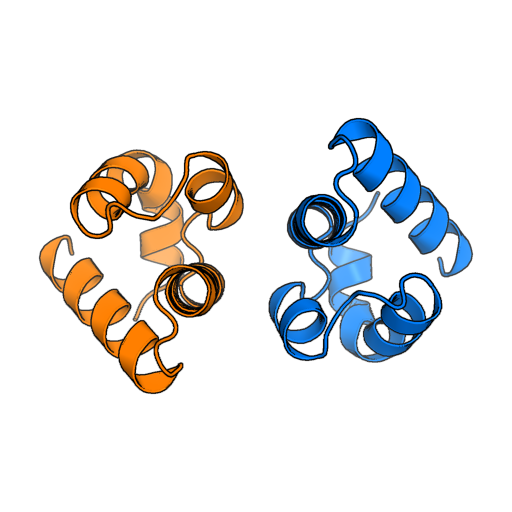Y B 1 48 ? 12.148 -9.812 -0.159 1 96.19 48 GLY B CA 1
ATOM 931 C C . GLY B 1 48 ? 12.508 -10.094 -1.607 1 96.19 48 GLY B C 1
ATOM 932 O O . GLY B 1 48 ? 13.68 -10.203 -1.953 1 96.19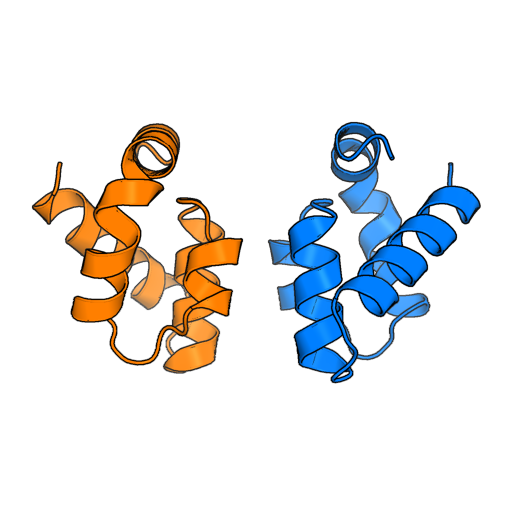 48 GLY B O 1
ATOM 933 N N . ILE B 1 49 ? 11.523 -10.211 -2.389 1 97.44 49 ILE B N 1
ATOM 934 C CA . ILE B 1 49 ? 11.781 -10.523 -3.793 1 97.44 49 ILE B CA 1
ATOM 935 C C . ILE B 1 49 ? 11.828 -9.227 -4.602 1 97.44 49 ILE B C 1
ATOM 937 O O . ILE B 1 49 ? 11.336 -8.188 -4.156 1 97.44 49 ILE B O 1
ATOM 941 N N . GLU B 1 50 ? 12.406 -9.336 -5.824 1 96.81 50 GLU B N 1
ATOM 942 C CA . GLU B 1 50 ? 12.477 -8.18 -6.711 1 96.81 50 GLU B CA 1
ATOM 943 C C . GLU B 1 50 ? 11.117 -7.855 -7.309 1 96.81 50 GLU B C 1
ATOM 945 O O . GLU B 1 50 ? 10.234 -8.719 -7.371 1 96.81 50 GLU B O 1
ATOM 950 N N . LYS B 1 51 ? 10.891 -6.707 -7.738 1 95.19 51 LYS B N 1
ATOM 951 C CA . LYS B 1 51 ? 9.633 -6.234 -8.297 1 95.19 51 LYS B CA 1
ATOM 952 C C . LYS B 1 51 ? 9.195 -7.098 -9.477 1 95.19 51 LYS B C 1
ATOM 954 O O . LYS B 1 51 ? 8.023 -7.488 -9.57 1 95.19 51 LYS B O 1
ATOM 959 N N . ASP B 1 52 ? 10.133 -7.312 -10.391 1 97.19 52 ASP B N 1
ATOM 960 C CA . ASP B 1 52 ? 9.812 -8.102 -11.578 1 97.19 52 ASP B CA 1
ATOM 961 C C . ASP B 1 52 ? 9.273 -9.477 -11.195 1 97.19 52 ASP B C 1
ATOM 963 O O . ASP B 1 52 ? 8.328 -9.969 -11.805 1 97.19 52 ASP B O 1
ATOM 967 N N . GLU B 1 53 ? 9.914 -10.055 -10.203 1 98.19 53 GLU B N 1
ATOM 968 C CA . GLU B 1 53 ? 9.477 -11.367 -9.742 1 98.19 53 GLU B CA 1
ATOM 969 C C . GLU B 1 53 ? 8.102 -11.289 -9.078 1 98.19 53 GLU B C 1
ATOM 971 O O . GLU B 1 53 ? 7.25 -12.141 -9.32 1 98.19 53 GLU B O 1
ATOM 976 N N . ALA B 1 54 ? 7.863 -10.344 -8.273 1 97.88 54 ALA B N 1
ATOM 977 C CA . ALA B 1 54 ? 6.566 -10.141 -7.629 1 97.88 54 ALA B CA 1
ATOM 978 C C . ALA B 1 54 ? 5.465 -9.953 -8.672 1 97.88 54 ALA B C 1
ATOM 980 O O . ALA B 1 54 ? 4.406 -10.578 -8.578 1 97.88 54 ALA B O 1
ATOM 981 N N . ASP B 1 55 ? 5.727 -9.156 -9.602 1 96.81 55 ASP B N 1
ATOM 982 C CA . ASP B 1 55 ? 4.754 -8.898 -10.656 1 96.81 55 ASP B CA 1
ATOM 983 C C . ASP B 1 55 ? 4.402 -10.18 -11.406 1 96.81 55 ASP B C 1
ATOM 985 O O . ASP B 1 55 ? 3.238 -10.414 -11.734 1 96.81 55 ASP B O 1
ATOM 989 N N . ARG B 1 56 ? 5.453 -10.875 -11.68 1 97.62 56 ARG B N 1
ATOM 990 C CA . ARG B 1 56 ? 5.242 -12.125 -12.391 1 97.62 56 ARG B CA 1
ATOM 991 C C . ARG B 1 56 ? 4.359 -13.07 -11.578 1 97.62 56 ARG B C 1
ATOM 993 O O . ARG B 1 56 ? 3.455 -13.711 -12.133 1 97.62 56 ARG B O 1
ATOM 1000 N N . GLN B 1 57 ? 4.625 -13.172 -10.359 1 97.81 57 GLN B N 1
ATOM 1001 C CA . GLN B 1 57 ? 3.822 -14.031 -9.5 1 97.81 57 GLN B CA 1
ATOM 1002 C C . GLN B 1 57 ? 2.369 -13.57 -9.461 1 97.81 57 GLN B C 1
ATOM 1004 O O . GLN B 1 57 ? 1.449 -14.383 -9.555 1 97.81 57 GLN B O 1
ATOM 1009 N N . VAL B 1 58 ? 2.188 -12.336 -9.297 1 97.25 58 VAL B N 1
ATOM 1010 C CA . VAL B 1 58 ? 0.839 -11.781 -9.219 1 97.25 58 VAL B CA 1
ATOM 1011 C C . VAL B 1 58 ? 0.09 -12.055 -10.516 1 97.25 58 VAL B C 1
ATOM 1013 O O . VAL B 1 58 ? -1.071 -12.469 -10.5 1 97.25 58 VAL B O 1
ATOM 1016 N N . GLN B 1 59 ? 0.767 -11.82 -11.625 1 95.5 59 GLN B N 1
ATOM 1017 C CA . GLN B 1 59 ? 0.147 -12.062 -12.93 1 95.5 59 GLN B CA 1
ATOM 1018 C C . GLN B 1 59 ? -0.224 -13.531 -13.094 1 95.5 59 GLN B C 1
ATOM 1020 O O . GLN B 1 59 ? -1.317 -13.852 -13.562 1 95.5 59 GLN B O 1
ATOM 1025 N N . ALA B 1 60 ? 0.626 -14.359 -12.742 1 96.56 60 ALA B N 1
ATOM 1026 C CA . ALA B 1 60 ? 0.381 -15.789 -12.852 1 96.56 60 ALA B CA 1
ATOM 1027 C C . ALA B 1 60 ? -0.779 -16.219 -11.961 1 96.56 60 ALA B C 1
ATOM 1029 O O . ALA B 1 60 ? -1.622 -17.016 -12.367 1 96.56 60 ALA B O 1
ATOM 1030 N N . TRP B 1 61 ? -0.758 -15.766 -10.82 1 97.31 61 TRP B N 1
ATOM 1031 C CA . TRP B 1 61 ? -1.809 -16.094 -9.867 1 97.31 61 TRP B CA 1
ATOM 1032 C C . TRP B 1 61 ? -3.172 -15.641 -10.367 1 97.31 61 TRP B C 1
ATOM 1034 O O . TRP B 1 61 ? -4.152 -16.375 -10.297 1 97.31 61 TRP B O 1
ATOM 1044 N N . PHE B 1 62 ? -3.203 -14.406 -10.797 1 94.06 62 PHE B N 1
ATOM 1045 C CA . PHE B 1 62 ? -4.477 -13.852 -11.25 1 94.06 62 PHE B CA 1
ATOM 1046 C C . PHE B 1 62 ? -4.98 -14.609 -12.477 1 94.06 62 PHE B C 1
ATOM 1048 O O . PHE B 1 62 ? -6.191 -14.773 -12.656 1 94.06 62 PHE B O 1
ATOM 1055 N N . LYS B 1 63 ? -4.078 -15.031 -13.359 1 93.19 63 LYS B N 1
ATOM 1056 C CA . LYS B 1 63 ? -4.449 -15.812 -14.539 1 93.19 63 LYS B CA 1
ATOM 1057 C C . LYS B 1 63 ? -5.148 -17.109 -14.133 1 93.19 63 LYS B C 1
ATOM 1059 O O . LYS B 1 63 ? -6.031 -17.594 -14.844 1 93.19 63 LYS B O 1
ATOM 1064 N N . LYS B 1 64 ? -4.777 -17.609 -13.031 1 92.44 64 LYS B N 1
ATOM 1065 C CA . LYS B 1 64 ? -5.375 -18.844 -12.539 1 92.44 64 LYS B CA 1
ATOM 1066 C C . LYS B 1 64 ? -6.848 -18.641 -12.203 1 92.44 64 LYS B C 1
ATOM 1068 O O . LYS B 1 64 ? -7.648 -19.578 -12.32 1 92.44 64 LYS B O 1
ATOM 1073 N N . TYR B 1 65 ? -7.23 -17.516 -11.734 1 86.62 65 TYR B N 1
ATOM 1074 C CA . TYR B 1 65 ? -8.586 -17.281 -11.258 1 86.62 65 TYR B CA 1
ATOM 1075 C C . TYR B 1 65 ? -9.398 -16.484 -12.281 1 86.62 65 TYR B C 1
ATOM 1077 O O . TYR B 1 65 ? -10.594 -16.25 -12.086 1 86.62 65 TYR B O 1
ATOM 1085 N N . ASN B 1 66 ? -8.875 -16 -13.344 1 77 66 ASN B N 1
ATOM 1086 C CA . ASN B 1 66 ? -9.555 -15.352 -14.453 1 77 66 ASN B CA 1
ATOM 1087 C C . ASN B 1 66 ? -9.305 -16.078 -15.773 1 77 66 ASN B C 1
ATOM 1089 O O . ASN B 1 66 ? -10.219 -16.25 -16.578 1 77 66 ASN B O 1
#

Foldseek 3Di:
DPLVVQLVCLVVCLVVVCVVPVQQDPVQSVVCSSPLQSQLVVCCVRPVDDSVVSSVVSVVVVVVVD/DPLVVQLVCLVVCLVVVCVVPVQQDPVQSVVCSSPLQSQLVVCCVRPVDDSVVSSVVSVVVVVVVD

Organism: NCBI:txid1198232

pLDDT: mean 94.18, std 6.36, range [59.47, 98.38]

Nearest PDB structures (foldseek):
  1yww-assembly1_A  TM=8.631E-01  e=5.987E-04  Pseudomonas aeruginosa
  1ryk-assembly1_A  TM=8.096E-01  e=1.934E-03  Escherichia coli
  1yww-assembly1_A  TM=8.634E-01  e=5.987E-04  Pseudomonas aeruginosa
  1ryk-assembly1_A  TM=8.095E-01  e=1.934E-03  Escherichia coli